Protein AF-A0AAV0BBY3-F1 (afdb_monomer_lite)

Secondary structure (DSSP, 8-state):
--GGGTHHHHHHHHHHHHHHHHHHHTSTTHHHHHHHHHHHTT---SSS-------HHHHHHHHHT--PPPSS------STTTTS--EE-SS--SS-EEE-SHHHHHHHH-TTS-----GGGEEE-S-SSS-SS----

Sequence (137 aa):
MSGSELDPYLDYLSLTIRTFNQLISRIPGSEIIYRYIKQSRTRGDFGPYQSYLKLTKKVDKLIADLEPEPLVEKIPVTTQSLLCPPIIIGIPDIRPKILYGEPALRFTESMEGEAMIYPKYIRTVTNLASINFGGLI

Organism: Phakopsora pachyrhizi (NCBI:txid170000)

Structure (mmCIF, N/CA/C/O backbone):
data_AF-A0AAV0BBY3-F1
#
_entry.id   AF-A0AAV0BBY3-F1
#
loop_
_atom_site.group_PDB
_atom_site.id
_atom_site.type_symbol
_atom_site.label_atom_id
_atom_site.label_alt_id
_atom_site.label_comp_id
_atom_site.label_asym_id
_atom_site.label_entity_id
_atom_site.label_seq_id
_atom_site.pdbx_PDB_ins_code
_atom_site.Cartn_x
_atom_site.Cartn_y
_atom_site.Cartn_z
_atom_site.occupancy
_atom_site.B_iso_or_equiv
_atom_site.auth_seq_id
_atom_site.auth_comp_id
_atom_site.auth_asym_id
_atom_site.auth_atom_id
_atom_site.pdbx_PDB_model_num
ATOM 1 N N . MET A 1 1 ? 28.114 5.713 -48.015 1.00 54.41 1 MET A N 1
ATOM 2 C CA . MET A 1 1 ? 26.695 5.364 -47.812 1.00 54.41 1 MET A CA 1
ATOM 3 C C . MET A 1 1 ? 26.108 6.456 -46.938 1.00 54.41 1 MET A C 1
ATOM 5 O O . MET A 1 1 ? 26.577 6.621 -45.816 1.00 54.41 1 MET A O 1
ATOM 9 N N . SER A 1 2 ? 25.259 7.318 -47.499 1.00 59.06 2 SER A N 1
ATOM 10 C CA . SER A 1 2 ? 24.675 8.456 -46.775 1.00 59.06 2 SER A CA 1
ATOM 11 C C . SER A 1 2 ? 23.524 7.979 -45.891 1.00 59.06 2 SER A C 1
ATOM 13 O O . SER A 1 2 ? 22.844 7.016 -46.236 1.00 59.06 2 SER A O 1
ATOM 15 N N . GLY A 1 3 ? 23.289 8.649 -44.758 1.00 65.62 3 GLY A N 1
ATOM 16 C CA . GLY A 1 3 ? 22.239 8.267 -43.798 1.00 65.62 3 GLY A CA 1
ATOM 17 C C . GLY A 1 3 ? 20.842 8.116 -44.417 1.00 65.62 3 GLY A C 1
ATOM 18 O O . GLY A 1 3 ? 20.083 7.259 -43.984 1.00 65.62 3 GLY A O 1
ATOM 19 N N . SER A 1 4 ? 20.568 8.839 -45.505 1.00 72.31 4 SER A N 1
ATOM 20 C CA . SER A 1 4 ? 19.299 8.825 -46.241 1.00 72.31 4 SER A CA 1
ATOM 21 C C . SER A 1 4 ? 18.915 7.485 -46.885 1.00 72.31 4 SER A C 1
ATOM 23 O O . SER A 1 4 ? 17.746 7.267 -47.184 1.00 72.31 4 SER A O 1
ATOM 25 N N . GLU A 1 5 ? 19.867 6.578 -47.125 1.00 84.62 5 GLU A N 1
ATOM 26 C CA . GLU A 1 5 ? 19.576 5.249 -47.694 1.00 84.62 5 GLU A CA 1
ATOM 27 C C . GLU A 1 5 ? 19.140 4.234 -46.623 1.00 84.62 5 GLU A C 1
ATOM 29 O O . GLU A 1 5 ? 18.514 3.222 -46.944 1.00 84.62 5 GLU A O 1
ATOM 34 N N . LEU A 1 6 ? 19.457 4.496 -45.348 1.00 81.88 6 LEU A N 1
ATOM 35 C CA . LEU A 1 6 ? 19.104 3.625 -44.222 1.00 81.88 6 LEU A CA 1
ATOM 36 C C . LEU A 1 6 ? 17.743 3.959 -43.605 1.00 81.88 6 LEU A C 1
ATOM 38 O O . LEU A 1 6 ? 17.126 3.078 -43.006 1.00 81.88 6 LEU A O 1
ATOM 42 N N . ASP A 1 7 ? 17.268 5.192 -43.773 1.00 87.25 7 ASP A N 1
ATOM 43 C CA . ASP A 1 7 ? 15.985 5.682 -43.257 1.00 87.25 7 ASP A CA 1
ATOM 44 C C . ASP A 1 7 ? 14.800 4.723 -43.492 1.00 87.25 7 ASP A C 1
ATOM 46 O O . ASP A 1 7 ? 14.133 4.373 -42.516 1.00 87.25 7 ASP A O 1
ATOM 50 N N . PRO A 1 8 ? 14.559 4.178 -44.705 1.00 89.62 8 PRO A N 1
ATOM 51 C CA . PRO A 1 8 ? 13.425 3.273 -44.919 1.00 89.62 8 PRO A CA 1
ATOM 52 C C . PRO A 1 8 ? 13.536 1.960 -44.129 1.00 89.62 8 PRO A C 1
ATOM 54 O O . PRO A 1 8 ? 12.523 1.383 -43.727 1.00 89.62 8 PRO A O 1
ATOM 57 N N . TYR A 1 9 ? 14.755 1.480 -43.869 1.00 89.25 9 TYR A N 1
ATOM 58 C CA . TYR A 1 9 ? 14.978 0.278 -43.064 1.00 89.25 9 TYR A CA 1
ATOM 59 C C . TYR A 1 9 ? 14.771 0.550 -41.575 1.00 89.25 9 TYR A C 1
ATOM 61 O O . TYR A 1 9 ? 14.207 -0.290 -40.870 1.00 89.25 9 TYR A O 1
ATOM 69 N N . LEU A 1 10 ? 15.193 1.723 -41.098 1.00 90.56 10 LEU A N 1
ATOM 70 C CA . LEU A 1 10 ? 14.957 2.157 -39.723 1.00 90.56 10 LEU A CA 1
ATOM 71 C C . LEU A 1 10 ? 13.464 2.372 -39.463 1.00 90.56 10 LEU A C 1
ATOM 73 O O . LEU A 1 10 ? 12.953 1.929 -38.431 1.00 90.56 10 LEU A O 1
ATOM 77 N N . ASP A 1 11 ? 12.746 2.946 -40.426 1.00 91.50 11 ASP A N 1
ATOM 78 C CA . ASP A 1 11 ? 11.298 3.112 -40.359 1.00 91.50 11 ASP A CA 1
ATOM 79 C C . ASP A 1 11 ? 10.575 1.767 -40.341 1.00 91.50 11 ASP A C 1
ATOM 81 O O . ASP A 1 11 ? 9.729 1.538 -39.471 1.00 91.50 11 ASP A O 1
ATOM 85 N N . TYR A 1 12 ? 10.952 0.835 -41.221 1.00 92.69 12 TYR A N 1
ATOM 86 C CA . TYR A 1 12 ? 10.383 -0.513 -41.237 1.00 92.69 12 TYR A CA 1
ATOM 87 C C . TYR A 1 12 ? 10.628 -1.261 -39.921 1.00 92.69 12 TYR A C 1
ATOM 89 O O . TYR A 1 12 ? 9.727 -1.905 -39.374 1.00 92.69 12 TYR A O 1
ATOM 97 N N . LEU A 1 13 ? 11.833 -1.141 -39.366 1.00 91.00 13 LEU A N 1
ATOM 98 C CA . LEU A 1 13 ? 12.184 -1.733 -38.081 1.00 91.00 13 LEU A CA 1
ATOM 99 C C . LEU A 1 13 ? 11.364 -1.108 -36.945 1.00 91.00 13 LEU A C 1
ATOM 101 O O . LEU A 1 13 ? 10.834 -1.826 -36.096 1.00 91.00 13 LEU A O 1
ATOM 105 N N . SER A 1 14 ? 11.180 0.214 -36.963 1.00 90.56 14 SER A N 1
ATOM 106 C CA . SER A 1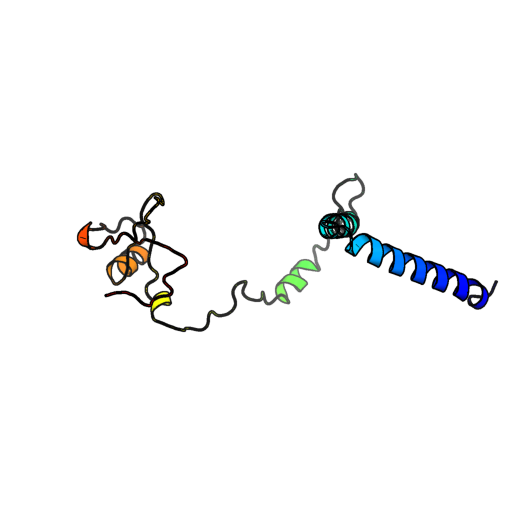 14 ? 10.344 0.918 -35.988 1.00 90.56 14 SER A CA 1
ATOM 107 C C . SER A 1 14 ? 8.879 0.468 -36.057 1.00 90.56 14 SER A C 1
ATOM 109 O O . SER A 1 14 ? 8.255 0.229 -35.018 1.00 90.56 14 SER A O 1
ATOM 111 N N . LEU A 1 15 ? 8.347 0.282 -37.269 1.00 92.69 15 LEU A N 1
ATOM 112 C CA . LEU A 1 15 ? 6.988 -0.188 -37.503 1.00 92.69 15 LEU A CA 1
ATOM 113 C C . LEU A 1 15 ? 6.826 -1.615 -36.982 1.00 92.69 15 LEU A C 1
ATOM 115 O O . LEU A 1 15 ? 5.913 -1.886 -36.207 1.00 92.69 15 LEU A O 1
ATOM 119 N N . THR A 1 16 ? 7.768 -2.492 -37.320 1.00 92.44 16 THR A N 1
ATOM 120 C CA . THR A 1 16 ? 7.773 -3.893 -36.886 1.00 92.44 16 THR A CA 1
ATOM 121 C C . THR A 1 16 ? 7.792 -4.001 -35.360 1.00 92.44 16 THR A C 1
ATOM 123 O O . THR A 1 16 ? 6.999 -4.743 -34.780 1.00 92.44 16 THR A O 1
ATOM 126 N N . ILE A 1 17 ? 8.627 -3.203 -34.686 1.00 88.81 17 ILE A N 1
ATOM 127 C CA . ILE A 1 17 ? 8.687 -3.149 -33.218 1.00 88.81 17 ILE A CA 1
ATOM 128 C C . ILE A 1 17 ? 7.355 -2.673 -32.626 1.00 88.81 17 ILE A C 1
ATOM 130 O O . ILE A 1 17 ? 6.887 -3.230 -31.632 1.00 88.81 17 ILE A O 1
ATOM 134 N N . ARG A 1 18 ? 6.715 -1.659 -33.220 1.00 88.81 18 ARG A N 1
ATOM 135 C CA . ARG A 1 18 ? 5.410 -1.159 -32.756 1.00 88.81 18 ARG A CA 1
ATOM 136 C C . ARG A 1 18 ? 4.319 -2.216 -32.898 1.00 88.81 18 ARG A C 1
ATOM 138 O O . ARG A 1 18 ? 3.598 -2.458 -31.933 1.00 88.81 18 ARG A O 1
ATOM 145 N N . THR A 1 19 ? 4.226 -2.870 -34.052 1.00 90.31 19 THR A N 1
ATOM 146 C CA . THR A 1 19 ? 3.237 -3.927 -34.299 1.00 90.31 19 THR A CA 1
ATOM 147 C C . THR A 1 19 ? 3.452 -5.116 -33.366 1.00 90.31 19 THR A C 1
ATOM 149 O O . THR A 1 19 ? 2.499 -5.643 -32.796 1.00 90.31 19 THR A O 1
ATOM 152 N N . PHE A 1 20 ? 4.708 -5.494 -33.131 1.00 88.56 20 PHE A N 1
ATOM 153 C CA . PHE A 1 20 ? 5.059 -6.552 -32.191 1.00 88.56 20 PHE A CA 1
ATOM 154 C C . PHE A 1 20 ? 4.650 -6.209 -30.751 1.00 88.56 20 PHE A C 1
ATOM 156 O O . PHE A 1 20 ? 4.025 -7.026 -30.075 1.00 88.56 20 PHE A O 1
ATOM 163 N N . ASN A 1 21 ? 4.905 -4.977 -30.300 1.00 83.88 21 ASN A N 1
ATOM 164 C CA . ASN A 1 21 ? 4.477 -4.515 -28.977 1.00 83.88 21 ASN A CA 1
ATOM 165 C C . ASN A 1 21 ? 2.946 -4.530 -28.821 1.00 83.88 21 ASN A C 1
ATOM 167 O O . ASN A 1 21 ? 2.444 -4.912 -27.767 1.00 83.88 21 ASN A O 1
ATOM 171 N N . GLN A 1 22 ? 2.204 -4.160 -29.869 1.00 85.94 22 GLN A N 1
ATOM 172 C CA . GLN A 1 22 ? 0.736 -4.203 -29.874 1.00 85.94 22 GLN A CA 1
ATOM 173 C C . GLN A 1 22 ? 0.174 -5.631 -29.854 1.00 85.94 22 GLN A C 1
ATOM 175 O O . GLN A 1 22 ? -0.898 -5.864 -29.302 1.00 85.94 22 GLN A O 1
ATOM 180 N N . LEU A 1 23 ? 0.869 -6.591 -30.465 1.00 86.19 23 LEU A N 1
ATOM 181 C CA . LEU A 1 23 ? 0.484 -8.002 -30.411 1.00 86.19 23 LEU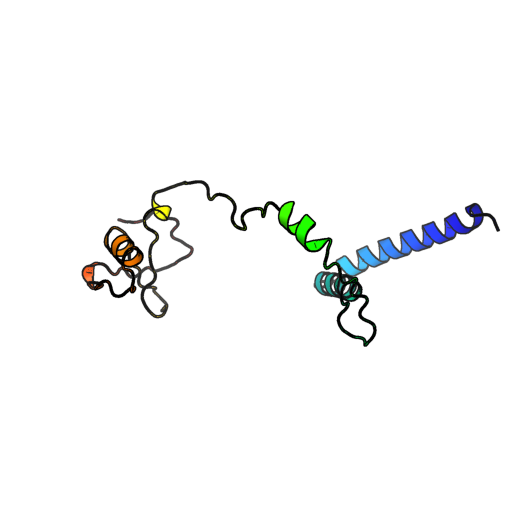 A CA 1
ATOM 182 C C . LEU A 1 23 ? 0.733 -8.589 -29.022 1.00 86.19 23 LEU A C 1
ATOM 184 O O . LEU A 1 23 ? -0.132 -9.274 -28.480 1.00 86.19 23 LEU A O 1
ATOM 188 N N . ILE A 1 24 ? 1.879 -8.273 -28.421 1.00 82.56 24 ILE A N 1
ATOM 189 C CA . ILE A 1 24 ? 2.222 -8.724 -27.071 1.00 82.56 24 ILE A CA 1
ATOM 190 C C . ILE A 1 24 ? 1.234 -8.175 -26.042 1.00 82.56 24 ILE A C 1
ATOM 192 O O . ILE A 1 24 ? 0.779 -8.934 -25.189 1.00 82.56 24 ILE A O 1
ATOM 196 N N . SER A 1 25 ? 0.841 -6.901 -26.138 1.00 81.50 25 SER A N 1
ATOM 197 C CA . SER A 1 25 ? -0.093 -6.294 -25.179 1.00 81.50 25 SER A CA 1
ATOM 198 C C . SER A 1 25 ? -1.497 -6.911 -25.209 1.00 81.50 25 SER A C 1
ATOM 200 O O . SER A 1 25 ? -2.245 -6.778 -24.245 1.00 81.50 25 SER A O 1
ATOM 202 N N . ARG A 1 26 ? -1.856 -7.639 -26.276 1.00 87.12 26 ARG A N 1
ATOM 203 C CA . ARG A 1 26 ? -3.116 -8.397 -26.354 1.00 87.12 26 ARG A CA 1
ATOM 204 C C . ARG A 1 26 ? -3.069 -9.746 -25.641 1.00 87.12 26 ARG A C 1
ATOM 206 O O . ARG A 1 26 ? -4.123 -10.326 -25.396 1.00 87.12 26 ARG A O 1
ATOM 213 N N . ILE A 1 27 ? -1.883 -10.255 -25.314 1.00 88.44 27 ILE A N 1
ATOM 214 C CA . ILE A 1 27 ? -1.736 -11.496 -24.554 1.00 88.44 27 ILE A CA 1
ATOM 215 C C . ILE A 1 27 ? -1.969 -11.174 -23.069 1.00 88.44 27 ILE A C 1
ATOM 217 O O . ILE A 1 27 ? -1.223 -10.367 -22.504 1.00 88.44 27 ILE A O 1
ATOM 221 N N . PRO A 1 28 ? -2.966 -11.785 -22.404 1.00 82.19 28 PRO A N 1
ATOM 222 C CA . PRO A 1 28 ? -3.210 -11.549 -20.985 1.00 82.19 28 PRO A CA 1
ATOM 223 C C . PRO A 1 28 ? -1.978 -11.943 -20.156 1.00 82.19 28 PRO A C 1
ATOM 225 O O . PRO A 1 28 ? -1.440 -13.038 -20.302 1.00 82.19 28 PRO A O 1
ATOM 228 N N . GLY A 1 29 ? -1.513 -11.032 -19.295 1.00 79.12 29 GLY A N 1
ATOM 229 C CA . GLY A 1 29 ? -0.319 -11.227 -18.459 1.00 79.12 29 GLY A CA 1
ATOM 230 C C . GLY A 1 29 ? 1.012 -10.778 -19.080 1.00 79.12 29 GLY A C 1
ATOM 231 O O . GLY A 1 29 ? 2.039 -10.814 -18.400 1.00 79.12 29 GLY A O 1
ATOM 232 N N . SER A 1 30 ? 1.023 -10.285 -20.322 1.00 85.19 30 SER A N 1
ATOM 233 C CA . SER A 1 30 ? 2.235 -9.773 -20.987 1.00 85.19 30 SER A CA 1
ATOM 234 C C . SER A 1 30 ? 2.909 -8.596 -20.268 1.00 85.19 30 SER A C 1
ATOM 236 O O . SER A 1 30 ? 4.128 -8.438 -20.349 1.00 85.19 30 SER A O 1
ATOM 238 N N . GLU A 1 31 ? 2.158 -7.832 -19.473 1.00 80.69 31 GLU A N 1
ATOM 239 C CA . GLU A 1 31 ? 2.665 -6.761 -18.601 1.00 80.69 31 GLU A CA 1
ATOM 240 C C . GLU A 1 31 ? 3.741 -7.234 -17.607 1.00 80.69 31 GLU A C 1
ATOM 242 O O . GLU A 1 31 ? 4.595 -6.459 -17.169 1.00 80.69 31 GLU A O 1
ATOM 247 N N . ILE A 1 32 ? 3.722 -8.513 -17.222 1.00 81.81 32 ILE A N 1
ATOM 248 C CA . ILE A 1 32 ? 4.749 -9.109 -16.355 1.00 81.81 32 ILE A CA 1
ATOM 249 C C . ILE A 1 32 ? 6.045 -9.306 -17.148 1.00 81.81 32 ILE A C 1
ATOM 251 O O . ILE A 1 32 ? 7.122 -8.940 -16.682 1.00 81.81 32 ILE A O 1
ATOM 255 N N . ILE A 1 33 ? 5.935 -9.818 -18.375 1.00 77.19 33 ILE A N 1
ATOM 256 C CA . ILE A 1 33 ? 7.066 -10.043 -19.283 1.00 77.19 33 ILE A CA 1
ATOM 257 C C . ILE A 1 33 ? 7.712 -8.705 -19.661 1.00 77.19 33 ILE A C 1
ATOM 259 O O . ILE A 1 33 ? 8.934 -8.575 -19.621 1.00 77.19 33 ILE A O 1
ATOM 263 N N . TYR A 1 34 ? 6.909 -7.679 -19.951 1.00 77.38 34 TYR A N 1
ATOM 264 C CA . TYR A 1 34 ? 7.410 -6.343 -20.271 1.00 77.38 34 TYR A CA 1
ATOM 265 C C . TYR A 1 34 ? 8.180 -5.716 -19.103 1.00 77.38 34 TYR A C 1
ATOM 267 O O . TYR A 1 34 ? 9.273 -5.172 -19.288 1.00 77.38 34 TYR A O 1
ATOM 275 N N . ARG A 1 35 ? 7.657 -5.852 -17.877 1.00 75.31 35 ARG A N 1
ATOM 276 C CA . ARG A 1 35 ? 8.364 -5.439 -16.659 1.00 75.31 35 ARG A CA 1
ATOM 277 C C . ARG A 1 35 ? 9.656 -6.219 -16.458 1.00 75.31 35 ARG A C 1
ATOM 279 O O . ARG A 1 35 ? 10.676 -5.598 -16.183 1.00 75.31 35 ARG A O 1
ATOM 286 N N . TYR A 1 36 ? 9.646 -7.531 -16.673 1.00 78.81 36 TYR A N 1
ATOM 287 C CA . TYR A 1 36 ? 10.833 -8.377 -16.550 1.00 78.81 36 TYR A CA 1
ATOM 288 C C . TYR A 1 36 ? 11.938 -7.986 -17.546 1.00 78.81 36 TYR A C 1
ATOM 290 O O . TYR A 1 36 ? 13.098 -7.835 -17.166 1.00 78.81 36 TYR A O 1
ATOM 298 N N . ILE A 1 37 ? 11.580 -7.743 -18.812 1.00 73.44 37 ILE A N 1
ATOM 299 C CA . ILE A 1 37 ? 12.520 -7.314 -19.860 1.00 73.44 37 ILE A CA 1
ATOM 300 C C . ILE A 1 37 ? 13.066 -5.907 -19.582 1.00 73.44 37 ILE A C 1
ATOM 302 O O . ILE A 1 37 ? 14.238 -5.636 -19.831 1.00 73.44 37 ILE A O 1
ATOM 306 N N . LYS A 1 38 ? 12.251 -4.990 -19.049 1.00 73.12 38 LYS A N 1
ATOM 307 C CA . LYS A 1 38 ? 12.742 -3.670 -18.624 1.00 73.12 38 LYS A CA 1
ATOM 308 C C . LYS A 1 38 ? 13.665 -3.768 -17.413 1.00 73.12 38 LYS A C 1
ATOM 310 O O . LYS A 1 38 ? 14.710 -3.126 -17.398 1.00 73.12 38 LYS A O 1
ATOM 315 N N . GLN A 1 39 ? 13.306 -4.597 -16.435 1.00 66.88 39 GLN A N 1
ATOM 316 C CA . GLN A 1 39 ? 14.086 -4.802 -15.218 1.00 66.88 39 GLN A CA 1
ATOM 317 C C . GLN A 1 39 ? 15.423 -5.504 -15.475 1.00 66.88 39 GLN A C 1
ATOM 319 O O . GLN A 1 39 ? 16.387 -5.248 -14.754 1.00 66.88 39 GLN A O 1
ATOM 324 N N . SER A 1 40 ? 15.524 -6.355 -16.502 1.00 60.53 40 SER A N 1
ATOM 325 C CA . SER A 1 40 ? 16.788 -7.012 -16.854 1.00 60.53 40 SER A CA 1
ATOM 326 C C . SER A 1 40 ? 17.865 -6.012 -17.283 1.00 60.53 40 SER A C 1
ATOM 328 O O . SER A 1 40 ? 19.034 -6.219 -16.977 1.00 60.53 40 SER A O 1
ATOM 330 N N . ARG A 1 41 ? 17.478 -4.878 -17.886 1.00 59.28 41 ARG A N 1
ATOM 331 C CA . ARG A 1 41 ? 18.400 -3.776 -18.219 1.00 59.28 41 ARG A CA 1
ATOM 332 C C . ARG A 1 41 ? 18.881 -2.992 -16.997 1.00 59.28 41 ARG A C 1
ATOM 334 O O . ARG A 1 41 ? 19.881 -2.292 -17.087 1.00 59.28 41 ARG A O 1
ATOM 341 N N . THR A 1 42 ? 18.188 -3.117 -15.868 1.00 55.75 42 THR A N 1
ATOM 342 C CA . THR A 1 42 ? 18.547 -2.493 -14.584 1.00 55.75 42 THR A CA 1
ATOM 343 C C . THR A 1 42 ? 19.168 -3.470 -13.582 1.00 55.75 42 THR A C 1
ATOM 345 O O . THR A 1 42 ? 19.560 -3.049 -12.499 1.00 55.75 42 THR A O 1
ATOM 348 N N . ARG A 1 43 ? 19.295 -4.765 -13.909 1.00 51.06 43 ARG A N 1
ATOM 349 C CA . ARG A 1 43 ? 19.989 -5.738 -13.052 1.00 51.06 43 ARG A CA 1
ATOM 350 C C . ARG A 1 43 ? 21.503 -5.602 -13.226 1.00 51.06 43 ARG A C 1
ATOM 352 O O . ARG A 1 43 ? 22.118 -6.343 -13.982 1.00 51.06 43 ARG A O 1
ATOM 359 N N . GLY A 1 44 ? 22.098 -4.676 -12.480 1.00 53.38 44 GLY A N 1
ATOM 360 C CA . GLY A 1 44 ? 23.549 -4.570 -12.286 1.00 53.38 44 GLY A CA 1
ATOM 361 C C . GLY A 1 44 ? 24.150 -5.632 -11.350 1.00 53.38 44 GLY A C 1
ATOM 362 O O . GLY A 1 44 ? 25.308 -5.503 -10.968 1.00 53.38 44 GLY A O 1
ATOM 363 N N . ASP A 1 45 ? 23.394 -6.670 -10.969 1.00 54.34 45 ASP A N 1
ATOM 364 C CA . ASP A 1 45 ? 23.727 -7.519 -9.811 1.00 54.34 45 ASP A CA 1
ATOM 365 C C . ASP A 1 45 ? 24.132 -8.968 -10.116 1.00 54.34 45 ASP A C 1
ATOM 367 O O . ASP A 1 45 ? 24.204 -9.786 -9.205 1.00 54.34 45 ASP A O 1
ATOM 371 N N . PHE A 1 46 ? 24.464 -9.315 -11.364 1.00 53.12 46 PHE A N 1
ATOM 372 C CA . PHE A 1 46 ? 24.960 -10.666 -11.674 1.00 53.12 46 PHE A CA 1
ATOM 373 C C . PHE A 1 46 ? 26.175 -10.639 -12.609 1.00 53.12 46 PHE A C 1
ATOM 375 O O . PHE A 1 46 ? 26.087 -10.992 -13.782 1.00 53.12 46 PHE A O 1
ATOM 382 N N . GLY A 1 47 ? 27.329 -10.221 -12.083 1.00 53.31 47 GLY A N 1
ATOM 383 C CA . GLY A 1 47 ? 28.625 -10.390 -12.742 1.00 53.31 47 GLY A CA 1
ATOM 384 C C . GLY A 1 47 ? 29.786 -9.755 -11.960 1.00 53.31 47 GLY A C 1
ATOM 385 O O . GLY A 1 47 ? 29.564 -8.786 -11.240 1.00 53.31 47 GLY A O 1
ATOM 386 N N . PRO A 1 48 ? 31.033 -10.247 -12.108 1.00 54.50 48 PRO A N 1
ATOM 387 C CA . PRO A 1 48 ? 32.213 -9.737 -11.388 1.00 54.50 48 PRO A CA 1
ATOM 388 C C . PRO A 1 48 ? 32.645 -8.317 -11.804 1.00 54.50 48 PRO A C 1
ATOM 390 O O . PRO A 1 48 ? 33.572 -7.756 -11.227 1.00 54.50 48 PRO A O 1
ATOM 393 N N . TYR A 1 49 ? 31.972 -7.725 -12.793 1.00 50.22 49 TYR A N 1
ATOM 394 C CA . TYR A 1 49 ? 32.208 -6.370 -13.283 1.00 50.22 49 TYR A CA 1
ATOM 395 C C . TYR A 1 49 ? 31.027 -5.471 -12.932 1.00 50.22 49 TYR A C 1
ATOM 397 O O . TYR A 1 49 ? 30.242 -5.076 -13.791 1.00 50.22 49 TYR A O 1
ATOM 405 N N . GLN A 1 50 ? 30.891 -5.149 -11.650 1.00 52.56 50 GLN A N 1
ATOM 406 C CA . GLN A 1 50 ? 29.947 -4.128 -11.225 1.00 52.56 50 GLN A CA 1
ATOM 407 C C . GLN A 1 50 ? 30.595 -2.755 -11.399 1.00 52.56 50 GLN A C 1
ATOM 409 O O . GLN A 1 50 ? 31.550 -2.395 -10.709 1.00 52.56 50 GLN A O 1
ATOM 414 N N . SER A 1 51 ? 30.088 -1.981 -12.357 1.00 51.84 51 SER A N 1
ATOM 415 C CA . SER A 1 51 ? 30.455 -0.580 -12.563 1.00 51.84 51 SER A CA 1
ATOM 416 C C . SER A 1 51 ? 29.825 0.296 -11.479 1.00 51.84 51 SER A C 1
ATOM 418 O O . SER A 1 51 ? 28.962 1.127 -11.749 1.00 51.84 51 SER A O 1
ATOM 420 N N . TYR A 1 52 ? 30.250 0.125 -10.229 1.00 55.75 52 TYR A N 1
ATOM 421 C CA . TYR A 1 52 ? 29.952 1.103 -9.194 1.00 55.75 52 TYR A CA 1
ATOM 422 C C . TYR A 1 52 ? 30.881 2.303 -9.381 1.00 55.75 52 TYR A C 1
ATOM 424 O O . TYR A 1 52 ? 32.047 2.282 -8.985 1.00 55.75 52 TYR A O 1
ATOM 432 N N . LEU A 1 53 ? 30.364 3.385 -9.966 1.00 56.47 53 LEU A N 1
ATOM 433 C CA . LEU A 1 53 ? 30.951 4.705 -9.755 1.00 56.47 53 LEU A CA 1
ATOM 434 C C . LEU A 1 53 ? 30.805 5.016 -8.263 1.00 56.47 53 LEU A C 1
ATOM 436 O O . LEU A 1 53 ? 29.728 5.364 -7.784 1.00 56.47 53 LEU A O 1
ATOM 440 N N . LYS A 1 54 ? 31.889 4.830 -7.510 1.00 59.31 54 LYS A N 1
ATOM 441 C CA . LYS A 1 54 ? 31.955 5.099 -6.073 1.00 59.31 54 LYS A CA 1
ATOM 442 C C . LYS A 1 54 ? 31.905 6.617 -5.864 1.00 59.31 54 LYS A C 1
ATOM 444 O O . LYS A 1 54 ? 32.929 7.288 -5.788 1.00 59.31 54 LYS A O 1
ATOM 449 N N . LEU A 1 55 ? 30.699 7.181 -5.849 1.00 58.22 55 LEU A N 1
ATOM 450 C CA . LEU A 1 55 ? 30.451 8.620 -5.740 1.00 58.22 55 LEU A CA 1
ATOM 451 C C . LEU A 1 55 ? 30.558 9.104 -4.285 1.00 58.22 55 LEU A C 1
ATOM 453 O O . LEU A 1 55 ? 29.637 9.713 -3.759 1.00 58.22 55 LEU A O 1
ATOM 457 N N . THR A 1 56 ? 31.692 8.875 -3.623 1.00 57.81 56 THR A N 1
ATOM 458 C CA . THR A 1 56 ? 31.868 9.240 -2.204 1.00 57.81 56 THR A CA 1
ATOM 459 C C . THR A 1 56 ? 31.692 10.731 -1.927 1.00 57.81 56 THR A C 1
ATOM 461 O O . THR A 1 56 ? 31.139 11.080 -0.902 1.00 57.81 56 THR A O 1
ATOM 464 N N . LYS A 1 57 ? 32.107 11.622 -2.837 1.00 57.91 57 LYS A N 1
ATOM 465 C CA . LYS A 1 57 ? 32.061 13.084 -2.611 1.00 57.91 57 LYS A CA 1
ATOM 466 C C . LYS A 1 57 ? 30.832 13.790 -3.197 1.00 57.91 57 LYS A C 1
ATOM 468 O O . LYS A 1 57 ? 30.661 14.990 -2.997 1.00 57.91 57 LYS A O 1
ATOM 473 N N . LYS A 1 58 ? 30.024 13.083 -3.995 1.00 59.31 58 LYS A N 1
ATOM 474 C CA . LYS A 1 58 ? 28.845 13.653 -4.674 1.00 59.31 58 LYS A CA 1
ATOM 475 C C . LYS A 1 58 ? 27.553 13.302 -3.941 1.00 59.31 58 LYS A C 1
ATOM 477 O O . LYS A 1 58 ? 26.622 14.093 -3.981 1.00 59.31 58 LYS A O 1
ATOM 482 N N . VAL A 1 59 ? 27.531 12.167 -3.241 1.00 65.56 59 VAL A N 1
ATOM 483 C CA . VAL A 1 59 ? 26.393 11.729 -2.424 1.00 65.56 59 VAL A CA 1
ATOM 484 C C . VAL A 1 59 ? 26.096 12.725 -1.301 1.00 65.56 59 VAL A C 1
ATOM 486 O O . VAL A 1 59 ? 24.946 13.111 -1.168 1.00 65.56 59 VAL A O 1
ATOM 489 N N . ASP A 1 60 ? 27.104 13.247 -0.595 1.00 70.31 60 ASP A N 1
ATOM 490 C CA . ASP A 1 60 ? 26.881 14.225 0.488 1.00 70.31 60 ASP A CA 1
ATOM 491 C C . ASP A 1 60 ? 26.204 15.514 -0.000 1.00 70.31 60 ASP A C 1
ATOM 493 O O . ASP A 1 60 ? 25.345 16.070 0.677 1.00 70.31 60 ASP A O 1
ATOM 497 N N . LYS A 1 61 ? 26.547 15.964 -1.215 1.00 69.19 61 LYS A N 1
ATOM 498 C CA . LYS A 1 61 ? 25.899 17.119 -1.855 1.00 69.19 61 LYS A CA 1
ATOM 499 C C . LYS A 1 61 ? 24.464 16.798 -2.270 1.00 69.19 61 LYS A C 1
ATOM 501 O O . LYS A 1 61 ? 23.575 17.601 -2.048 1.00 69.19 61 LYS A O 1
ATOM 506 N N . LEU A 1 62 ? 24.237 15.603 -2.816 1.00 66.31 62 LEU A N 1
ATOM 507 C CA . LEU A 1 62 ? 22.903 15.144 -3.212 1.00 66.31 62 LEU A CA 1
ATOM 508 C C . LEU A 1 62 ? 21.980 14.917 -2.010 1.00 66.31 62 LEU A C 1
ATOM 510 O O . LEU A 1 62 ? 20.783 15.102 -2.148 1.00 66.31 62 LEU A O 1
ATOM 514 N N . ILE A 1 63 ? 22.520 14.529 -0.851 1.00 71.62 63 ILE A N 1
ATOM 515 C CA . ILE A 1 63 ? 21.765 14.417 0.404 1.00 71.62 63 ILE A CA 1
ATOM 516 C C . ILE A 1 63 ? 21.423 15.807 0.947 1.00 71.62 63 ILE A C 1
ATOM 518 O O . ILE A 1 63 ? 20.317 15.997 1.437 1.00 71.62 63 ILE A O 1
ATOM 522 N N . ALA A 1 64 ? 22.343 16.772 0.848 1.00 74.00 64 ALA A N 1
ATOM 523 C CA . ALA A 1 64 ? 22.092 18.148 1.279 1.00 74.00 64 ALA A CA 1
ATOM 524 C C . ALA A 1 64 ? 21.005 18.843 0.440 1.00 74.00 64 ALA A C 1
ATOM 526 O O . ALA A 1 64 ? 20.234 19.627 0.983 1.00 74.00 64 ALA A O 1
ATOM 527 N N . ASP A 1 65 ? 20.933 18.520 -0.853 1.00 73.25 65 ASP A N 1
ATOM 528 C CA . ASP A 1 65 ? 19.940 19.064 -1.787 1.00 73.25 65 ASP A CA 1
ATOM 529 C C . ASP A 1 65 ? 18.626 18.249 -1.815 1.00 73.25 65 ASP A C 1
ATOM 531 O O . ASP A 1 65 ? 17.665 18.642 -2.478 1.00 73.25 65 ASP A O 1
ATOM 535 N N . LEU A 1 66 ? 18.571 17.095 -1.136 1.00 77.75 66 LEU A N 1
ATOM 536 C CA . LEU A 1 66 ? 17.382 16.249 -1.084 1.00 77.75 66 LEU A CA 1
ATOM 537 C C . LEU A 1 66 ? 16.449 16.744 0.022 1.00 77.75 66 LEU A C 1
ATOM 539 O O . LEU A 1 66 ? 16.631 16.421 1.193 1.00 77.75 66 LEU A O 1
ATOM 543 N N . GLU A 1 67 ? 15.401 17.463 -0.361 1.00 79.25 67 GLU A N 1
ATOM 544 C CA . GLU A 1 67 ? 14.217 17.632 0.479 1.00 79.25 67 GLU A CA 1
ATOM 545 C C . GLU A 1 67 ? 13.336 16.383 0.303 1.00 79.25 67 GLU A C 1
ATOM 547 O O . GLU A 1 67 ? 12.714 16.229 -0.752 1.00 79.25 67 GLU A O 1
ATOM 552 N N . PRO A 1 68 ? 13.305 15.432 1.260 1.00 74.12 68 PRO A N 1
ATOM 553 C CA . PRO A 1 68 ? 12.491 14.241 1.094 1.00 74.12 68 PRO A CA 1
ATOM 554 C C . PRO A 1 68 ? 11.020 14.647 1.100 1.00 74.12 68 PRO A C 1
ATOM 556 O O . PRO A 1 68 ? 10.501 15.141 2.105 1.00 74.12 68 PRO A O 1
ATOM 559 N N . GLU A 1 69 ? 10.336 14.409 -0.016 1.00 73.88 69 GLU A N 1
ATOM 560 C CA . GLU A 1 69 ? 8.883 14.489 -0.033 1.00 73.88 69 GLU A CA 1
ATOM 561 C C . GLU A 1 69 ? 8.337 13.512 1.020 1.00 73.88 69 GLU A C 1
ATOM 563 O O . GLU A 1 69 ? 8.785 12.359 1.095 1.00 73.88 69 GLU A O 1
ATOM 568 N N . PRO A 1 70 ? 7.410 13.953 1.886 1.00 71.12 70 PRO A N 1
ATOM 569 C CA . PRO A 1 70 ? 6.870 13.087 2.916 1.00 71.12 70 PRO A CA 1
ATOM 570 C C . PRO A 1 70 ? 6.212 11.875 2.251 1.00 71.12 70 PRO A C 1
ATOM 572 O O . PRO A 1 70 ? 5.374 12.020 1.367 1.00 71.12 70 PRO A O 1
ATOM 575 N N . LEU A 1 71 ? 6.557 10.670 2.719 1.00 65.81 71 LEU A N 1
ATOM 576 C CA . LEU A 1 71 ? 6.042 9.387 2.205 1.00 65.81 71 LEU A CA 1
ATOM 577 C C . LEU A 1 71 ? 4.516 9.225 2.339 1.00 65.81 71 LEU A C 1
ATOM 579 O O . LEU A 1 71 ? 3.954 8.213 1.926 1.00 65.81 71 LEU A O 1
ATOM 583 N N . VAL A 1 72 ? 3.856 10.199 2.957 1.00 68.31 72 VAL A N 1
ATOM 584 C CA . VAL A 1 72 ? 2.422 10.253 3.177 1.00 68.31 72 VAL A CA 1
ATOM 585 C C . VAL A 1 72 ? 1.987 11.670 2.817 1.00 68.31 72 VAL A C 1
ATOM 587 O O . VAL A 1 72 ? 2.489 12.641 3.389 1.00 68.31 72 VAL A O 1
ATOM 590 N N . GLU A 1 73 ? 1.061 11.796 1.865 1.00 63.53 73 GLU A N 1
ATOM 591 C CA . GLU A 1 73 ? 0.368 13.059 1.610 1.00 63.53 73 GLU A CA 1
ATOM 592 C C . GLU A 1 73 ? -0.196 13.579 2.937 1.00 63.53 73 GLU A C 1
ATOM 594 O O . GLU A 1 73 ? -0.679 12.790 3.750 1.00 63.53 73 GLU A O 1
ATOM 599 N N . LYS A 1 74 ? -0.132 14.894 3.194 1.00 60.66 74 LYS A N 1
ATOM 600 C CA . LYS A 1 74 ? -0.767 15.479 4.385 1.00 60.66 74 LYS A CA 1
ATOM 601 C C . LYS A 1 74 ? -2.246 15.108 4.351 1.00 60.66 74 LYS A C 1
ATOM 603 O O . LYS A 1 74 ? -3.011 15.706 3.599 1.00 60.66 74 LYS A O 1
ATOM 608 N N . ILE A 1 75 ? -2.608 14.096 5.138 1.00 57.69 75 ILE A N 1
ATOM 609 C CA . ILE A 1 75 ? -3.953 13.535 5.186 1.00 57.69 75 ILE A CA 1
ATOM 610 C C . ILE A 1 75 ? -4.889 14.719 5.432 1.00 57.69 75 ILE A C 1
ATOM 612 O O . ILE A 1 75 ? -4.672 15.447 6.409 1.00 57.69 75 ILE A O 1
ATOM 616 N N . PRO A 1 76 ? -5.879 14.979 4.556 1.00 52.50 76 PRO A N 1
ATOM 617 C CA . PRO A 1 76 ? -6.838 16.036 4.813 1.00 52.50 76 PRO A CA 1
ATOM 618 C C . PRO A 1 76 ? -7.447 15.751 6.181 1.00 52.50 76 PRO A C 1
ATOM 620 O O . PRO A 1 76 ? -7.977 14.663 6.408 1.00 52.50 76 PRO A O 1
ATOM 623 N N . VAL A 1 77 ? -7.315 16.705 7.107 1.00 54.41 77 VAL A N 1
ATOM 624 C CA . VAL A 1 77 ? -7.831 16.606 8.478 1.00 54.41 77 VAL A CA 1
ATOM 625 C C . VAL A 1 77 ? -9.349 16.658 8.397 1.00 54.41 77 VAL A C 1
ATOM 627 O O . VAL A 1 77 ? -9.987 17.681 8.615 1.00 54.41 77 VAL A O 1
ATOM 630 N N . THR A 1 78 ? -9.941 15.555 7.971 1.00 51.88 78 THR A N 1
ATOM 631 C CA . THR A 1 78 ? -11.373 15.389 7.854 1.00 51.88 78 THR A CA 1
ATOM 632 C C . THR A 1 78 ? -11.757 14.345 8.878 1.00 51.88 78 THR A C 1
ATOM 634 O O . THR A 1 78 ? -11.493 13.157 8.729 1.00 51.88 78 THR A O 1
ATOM 637 N N . THR A 1 79 ? -12.406 14.856 9.922 1.00 53.78 79 THR A N 1
ATOM 638 C CA . THR A 1 79 ? -13.092 14.160 11.014 1.00 53.78 79 THR A CA 1
ATOM 639 C C . THR A 1 79 ? -12.226 13.570 12.129 1.00 53.78 79 THR A C 1
ATOM 641 O O . THR A 1 79 ? -11.064 13.213 11.975 1.00 53.78 79 THR A O 1
ATOM 644 N N . GLN A 1 80 ? -12.850 13.518 13.304 1.00 51.50 80 GLN A N 1
ATOM 645 C CA . GLN A 1 80 ? -12.343 13.246 14.654 1.00 51.50 80 GLN A CA 1
ATOM 646 C C . GLN A 1 80 ? -11.532 11.941 14.825 1.00 51.50 80 GLN A C 1
ATOM 648 O O . GLN A 1 80 ? -10.991 11.697 15.901 1.00 51.50 80 GLN A O 1
ATOM 653 N N . SER A 1 81 ? -11.409 11.124 13.776 1.00 50.47 81 SER A N 1
ATOM 654 C CA . SER A 1 81 ? -10.701 9.842 13.776 1.00 50.47 81 SER A CA 1
ATOM 655 C C . SER A 1 81 ? -9.182 9.949 13.934 1.00 50.47 81 SER A C 1
ATOM 657 O O . SER A 1 81 ? -8.565 8.967 14.335 1.00 50.47 81 SER A O 1
ATOM 659 N N . LEU A 1 82 ? -8.564 11.086 13.593 1.00 55.06 82 LEU A N 1
ATOM 660 C CA . LEU A 1 82 ? -7.105 11.245 13.696 1.00 55.06 82 LEU A CA 1
ATOM 661 C C . LEU A 1 82 ? -6.640 11.585 15.114 1.00 55.06 82 LEU A C 1
ATOM 663 O O . LEU A 1 82 ? -5.524 11.242 15.484 1.00 55.06 82 LEU A O 1
ATOM 667 N N . LEU A 1 83 ? -7.487 12.250 15.906 1.00 61.22 83 LEU A N 1
ATOM 668 C CA . LEU A 1 83 ? -7.148 12.599 17.287 1.00 61.22 83 LEU A CA 1
ATOM 669 C C . LEU A 1 83 ? -7.192 11.370 18.191 1.00 61.22 83 LEU A C 1
ATOM 671 O O . LEU A 1 83 ? -6.393 11.262 19.106 1.00 61.22 83 LEU A O 1
ATOM 675 N N . CYS A 1 84 ? -8.109 10.441 17.927 1.00 67.06 84 CYS A N 1
ATOM 676 C CA . CYS A 1 84 ? -8.276 9.225 18.705 1.00 67.06 84 CYS A CA 1
ATOM 677 C C . CYS A 1 84 ? -8.568 8.046 17.764 1.00 67.06 84 CYS A C 1
ATOM 679 O O . CYS A 1 84 ? -9.738 7.704 17.545 1.00 67.06 84 CYS A O 1
ATOM 681 N N . PRO A 1 85 ? -7.529 7.450 17.153 1.00 71.44 85 PRO A N 1
ATOM 682 C CA . PRO A 1 85 ? -7.722 6.319 16.263 1.00 71.44 85 PRO A CA 1
ATOM 683 C C . PRO A 1 85 ? -8.214 5.099 17.057 1.00 71.44 85 PRO A C 1
ATOM 685 O O . PRO A 1 85 ? -7.741 4.853 18.171 1.00 71.44 85 PRO A O 1
ATOM 688 N N . PRO A 1 86 ? -9.156 4.311 16.512 1.00 78.75 86 PRO A N 1
ATOM 689 C CA . PRO A 1 86 ? -9.547 3.058 17.135 1.00 78.75 86 PRO A CA 1
ATOM 690 C C . PRO A 1 86 ? -8.381 2.059 17.104 1.00 78.75 86 PRO A C 1
ATOM 692 O O . PRO A 1 86 ? -7.702 1.914 16.088 1.00 78.75 86 PRO A O 1
ATOM 695 N N . ILE A 1 87 ? -8.163 1.346 18.209 1.00 83.44 87 ILE A N 1
ATOM 696 C CA . ILE A 1 87 ? -7.035 0.418 18.388 1.00 83.44 87 ILE A CA 1
ATOM 697 C C . ILE A 1 87 ? -7.559 -1.010 18.398 1.00 83.44 87 ILE A C 1
ATOM 699 O O . ILE A 1 87 ? -8.454 -1.330 19.178 1.00 83.44 87 ILE A O 1
ATOM 703 N N . ILE A 1 88 ? -6.998 -1.880 17.560 1.00 86.06 88 ILE A N 1
ATOM 704 C CA . ILE A 1 88 ? -7.315 -3.313 17.573 1.00 86.06 88 ILE A CA 1
ATOM 705 C C . ILE A 1 88 ? -6.584 -3.962 18.752 1.00 86.06 88 ILE A C 1
ATOM 707 O O . ILE A 1 88 ? -5.372 -3.815 18.888 1.00 86.06 88 ILE A O 1
ATOM 711 N N . ILE A 1 89 ? -7.320 -4.685 19.596 1.00 83.81 89 ILE A N 1
ATOM 712 C CA . ILE A 1 89 ? -6.768 -5.370 20.767 1.00 83.81 89 ILE A CA 1
ATOM 713 C C . ILE A 1 89 ? -6.737 -6.878 20.518 1.00 83.81 89 ILE A C 1
ATOM 715 O O . ILE A 1 89 ? -7.771 -7.500 20.265 1.00 83.81 89 ILE A O 1
ATOM 719 N N . GLY A 1 90 ? -5.558 -7.472 20.707 1.00 79.44 90 GLY A N 1
ATOM 720 C CA . GLY A 1 90 ? -5.353 -8.916 20.629 1.00 79.44 90 GLY A CA 1
ATOM 721 C C . GLY A 1 90 ? -5.305 -9.453 19.199 1.00 79.44 90 GLY A C 1
ATOM 722 O O . GLY A 1 90 ? -5.174 -8.708 18.229 1.00 79.44 90 GLY A O 1
ATOM 723 N N . ILE A 1 91 ? -5.377 -10.778 19.078 1.00 79.50 91 ILE A N 1
ATOM 724 C CA . ILE A 1 91 ? -5.340 -11.468 17.785 1.00 79.50 91 ILE A CA 1
ATOM 725 C C . ILE A 1 91 ? -6.640 -11.153 17.026 1.00 79.50 91 ILE A C 1
ATOM 727 O O . ILE A 1 91 ? -7.721 -11.314 17.604 1.00 79.50 91 ILE A O 1
ATOM 731 N N . PRO A 1 92 ? -6.570 -10.711 15.757 1.00 70.44 92 PRO A N 1
ATOM 732 C CA . PRO A 1 92 ? -7.765 -10.455 14.968 1.00 70.44 92 PRO A CA 1
ATOM 733 C C . PRO A 1 92 ? -8.517 -11.770 14.721 1.00 70.44 92 PRO A C 1
ATOM 735 O O . PRO A 1 92 ? -8.022 -12.666 14.042 1.00 70.44 92 PRO A O 1
ATOM 738 N N . ASP A 1 93 ? -9.713 -11.874 15.293 1.00 70.38 93 ASP A N 1
ATOM 739 C CA . ASP A 1 93 ? -10.685 -12.935 15.015 1.00 70.38 93 ASP A CA 1
ATOM 740 C C . ASP A 1 93 ? -11.674 -12.466 13.924 1.00 70.38 93 ASP A C 1
ATOM 742 O O . ASP A 1 93 ? -11.626 -11.314 13.484 1.00 70.38 93 ASP A O 1
ATOM 746 N N . ILE A 1 94 ? -12.621 -13.321 13.523 1.00 76.94 94 ILE A N 1
ATOM 747 C CA . ILE A 1 94 ? -13.710 -13.027 12.567 1.00 76.94 94 ILE A CA 1
ATOM 748 C C . ILE A 1 94 ? -14.434 -11.716 12.920 1.00 76.94 94 ILE A C 1
ATOM 750 O O . ILE A 1 94 ? -14.955 -11.026 12.043 1.00 76.94 94 ILE A O 1
ATOM 754 N N . ARG A 1 95 ? -14.464 -11.360 14.210 1.00 77.19 95 ARG A N 1
ATOM 755 C CA . ARG A 1 95 ? -14.963 -10.075 14.698 1.00 77.19 95 ARG A CA 1
ATOM 756 C C . ARG A 1 95 ? -13.893 -9.381 15.543 1.00 77.19 95 ARG A C 1
ATOM 758 O O . ARG A 1 95 ? -13.715 -9.756 16.706 1.00 77.19 95 ARG A O 1
ATOM 765 N N . PRO A 1 96 ? -13.175 -8.384 14.997 1.00 80.75 96 PRO A N 1
ATOM 766 C CA . PRO A 1 96 ? -12.102 -7.745 15.735 1.00 80.75 96 PRO A CA 1
ATOM 767 C C . PRO A 1 96 ? -12.640 -6.980 16.944 1.00 80.75 96 PRO A C 1
ATOM 769 O O . PRO A 1 96 ? -13.721 -6.380 16.918 1.00 80.75 96 PRO A O 1
ATOM 772 N N . LYS A 1 97 ? -11.854 -7.014 18.017 1.00 85.44 97 LYS A N 1
ATOM 773 C CA . LYS A 1 97 ? -12.089 -6.253 19.240 1.00 85.44 97 LYS A CA 1
ATOM 774 C C . LYS A 1 97 ? -11.329 -4.940 19.149 1.00 85.44 97 LYS A C 1
ATOM 776 O O . LYS A 1 97 ? -10.126 -4.948 18.895 1.00 85.44 97 LYS A O 1
ATOM 781 N N . ILE A 1 98 ? -12.027 -3.831 19.356 1.00 86.25 98 ILE A N 1
ATOM 782 C CA . ILE A 1 98 ? -11.461 -2.490 19.264 1.00 86.25 98 ILE A CA 1
ATOM 783 C C . ILE A 1 98 ? -11.638 -1.705 20.561 1.00 86.25 98 ILE A C 1
ATOM 785 O O . ILE A 1 98 ? -12.628 -1.866 21.282 1.00 86.25 98 ILE A O 1
ATOM 789 N N . LEU A 1 99 ? -10.683 -0.818 20.805 1.00 86.88 99 LEU A N 1
ATOM 790 C CA . LEU A 1 99 ? -10.742 0.277 21.762 1.00 86.88 99 LEU A CA 1
ATOM 791 C C . LEU A 1 99 ? -11.009 1.577 21.008 1.00 86.88 99 LEU A C 1
ATOM 793 O O . LEU A 1 99 ? -10.467 1.772 19.923 1.00 86.88 99 LEU A O 1
ATOM 797 N N . TYR A 1 100 ? -11.812 2.473 21.572 1.00 81.75 100 TYR A N 1
ATOM 798 C CA . TYR A 1 100 ? -12.126 3.761 20.952 1.00 81.75 100 TYR A CA 1
ATOM 799 C C . TYR A 1 100 ? -12.364 4.835 22.024 1.00 81.75 100 TYR A C 1
ATOM 801 O O . TYR A 1 100 ? -12.720 4.510 23.159 1.00 81.75 100 TYR A O 1
ATOM 809 N N . GLY A 1 101 ? -12.194 6.110 21.664 1.00 79.62 101 GLY A N 1
ATOM 810 C CA . GLY A 1 101 ? -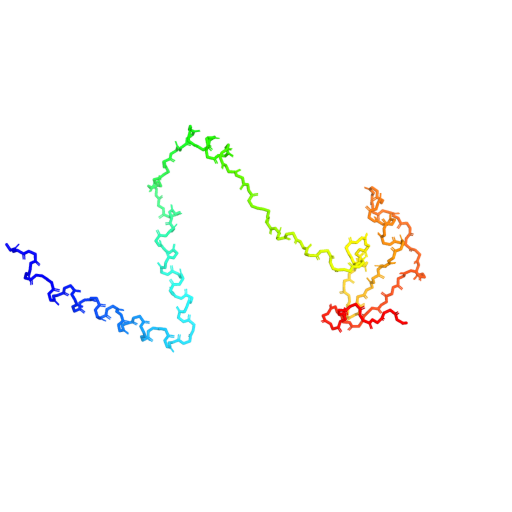12.403 7.247 22.567 1.00 79.62 101 GLY A CA 1
ATOM 811 C C . GLY A 1 101 ? -11.297 7.414 23.618 1.00 79.62 101 GLY A C 1
ATOM 812 O O . GLY A 1 101 ? -10.168 6.971 23.440 1.00 79.62 101 GLY A O 1
ATOM 813 N N . GLU A 1 102 ? -11.620 8.036 24.751 1.00 81.19 102 GLU A N 1
ATOM 814 C CA . GLU A 1 102 ? -10.658 8.331 25.828 1.00 81.19 102 GLU A CA 1
ATOM 815 C C . GLU A 1 102 ? -9.772 7.133 26.257 1.00 81.19 102 GLU A C 1
ATOM 817 O O . GLU A 1 102 ? -8.569 7.325 26.440 1.00 81.19 102 GLU A O 1
ATOM 822 N N . PRO A 1 103 ? -10.278 5.885 26.353 1.00 81.62 103 PRO A N 1
ATOM 823 C CA . PRO A 1 103 ? -9.428 4.728 26.636 1.00 81.62 103 PRO A CA 1
ATOM 824 C C . PRO A 1 103 ? -8.338 4.473 25.584 1.00 81.62 103 PRO A C 1
ATOM 826 O O . PRO A 1 103 ? -7.244 4.051 25.947 1.00 81.62 103 PRO A O 1
ATOM 829 N N . ALA A 1 104 ? -8.610 4.731 24.301 1.00 81.25 104 ALA A N 1
ATOM 830 C CA . ALA A 1 104 ? -7.628 4.567 23.230 1.00 81.25 104 ALA A CA 1
ATOM 831 C C . ALA A 1 104 ? -6.534 5.643 23.296 1.00 81.25 104 ALA A C 1
ATOM 833 O O . ALA A 1 104 ? -5.364 5.320 23.124 1.00 81.25 104 ALA A O 1
ATOM 834 N N . LEU A 1 105 ? -6.891 6.884 23.649 1.00 81.88 105 LEU A N 1
ATOM 835 C CA . LEU A 1 105 ? -5.918 7.955 23.909 1.00 81.88 105 LEU A CA 1
ATOM 836 C C . LEU A 1 105 ? -4.975 7.599 25.061 1.00 81.88 105 LEU A C 1
ATOM 838 O O . LEU A 1 105 ? -3.756 7.627 24.908 1.00 81.88 105 LEU A O 1
ATOM 842 N N . ARG A 1 106 ? -5.540 7.170 26.195 1.00 81.44 106 ARG A N 1
ATOM 843 C CA . ARG A 1 106 ? -4.755 6.738 27.362 1.00 81.44 106 ARG A CA 1
ATOM 844 C C . ARG A 1 106 ? -3.829 5.570 27.032 1.00 81.44 106 ARG A C 1
ATOM 846 O O . ARG A 1 106 ? -2.741 5.474 27.590 1.00 81.44 106 ARG A O 1
ATOM 853 N N . PHE A 1 107 ? -4.259 4.681 26.137 1.00 81.50 107 PHE A N 1
ATOM 854 C CA . PHE A 1 107 ? -3.429 3.581 25.663 1.00 81.50 107 PHE A CA 1
ATOM 855 C C . PHE A 1 107 ? -2.259 4.076 24.802 1.00 81.50 107 PHE A C 1
ATOM 857 O O . PHE A 1 107 ? -1.147 3.600 24.983 1.00 81.50 107 PHE A O 1
ATOM 864 N N . THR A 1 108 ? -2.469 5.053 23.913 1.00 78.44 108 THR A N 1
ATOM 865 C CA . THR A 1 108 ? -1.378 5.635 23.105 1.00 78.44 108 THR A CA 1
ATOM 866 C C . THR A 1 108 ? -0.404 6.492 23.912 1.00 78.44 108 THR A C 1
ATOM 868 O O . THR A 1 108 ? 0.771 6.557 23.572 1.00 78.44 108 THR A O 1
ATOM 871 N N . GLU A 1 109 ? -0.879 7.151 24.970 1.00 80.00 109 GLU A N 1
ATOM 872 C CA . GLU A 1 109 ? -0.057 7.991 25.854 1.00 80.00 109 GLU A CA 1
ATOM 873 C C . GLU A 1 109 ? 0.712 7.172 26.903 1.00 80.00 109 GLU A C 1
ATOM 875 O O . GLU A 1 109 ? 1.674 7.655 27.501 1.00 80.00 109 GLU A O 1
ATOM 880 N N . SER A 1 110 ? 0.307 5.921 27.131 1.00 79.19 110 SER A N 1
ATOM 881 C CA . SER A 1 110 ? 1.016 4.982 27.995 1.00 79.19 110 SER A CA 1
ATOM 882 C C . SER A 1 110 ? 2.364 4.620 27.370 1.00 79.19 110 SER A C 1
ATOM 884 O O . SER A 1 110 ? 2.419 3.956 26.338 1.00 79.19 110 SER A O 1
ATOM 886 N N . MET A 1 111 ? 3.462 5.021 28.020 1.00 63.12 111 MET A N 1
ATOM 887 C CA . MET A 1 111 ? 4.829 4.782 27.528 1.00 63.12 111 MET A CA 1
ATOM 888 C C . MET A 1 111 ? 5.199 3.295 27.382 1.00 63.12 111 MET A C 1
ATOM 890 O O . MET A 1 111 ? 6.177 2.985 26.709 1.00 63.12 111 MET A O 1
ATOM 894 N N . GLU A 1 112 ? 4.426 2.383 27.975 1.00 65.94 112 GLU A N 1
ATOM 895 C CA . GLU A 1 112 ? 4.705 0.939 27.976 1.00 65.94 112 GLU A CA 1
ATOM 896 C C . GLU A 1 112 ? 3.591 0.104 27.323 1.00 65.94 112 GLU A C 1
ATOM 898 O O . GLU A 1 112 ? 3.704 -1.114 27.234 1.00 65.94 112 GLU A O 1
ATOM 903 N N . GLY A 1 113 ? 2.498 0.722 26.855 1.00 59.22 113 GLY A N 1
ATOM 904 C CA . GLY A 1 113 ? 1.347 -0.018 26.320 1.00 59.22 113 GLY A CA 1
ATOM 905 C C . GLY A 1 113 ? 0.622 -0.894 27.358 1.00 59.22 113 GLY A C 1
ATOM 906 O O . GLY A 1 113 ? -0.248 -1.684 26.994 1.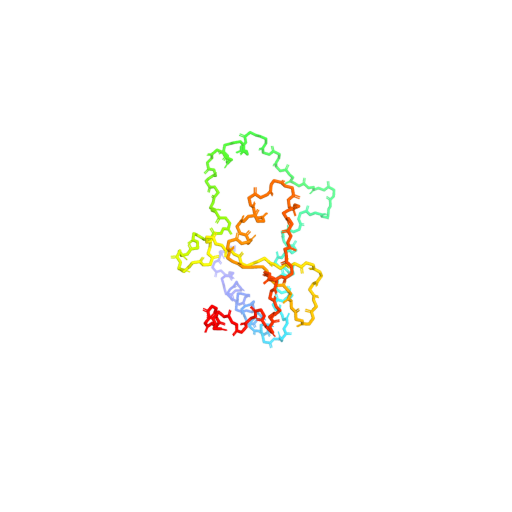00 59.22 113 GLY A O 1
ATOM 907 N N . GLU A 1 114 ? 0.938 -0.745 28.649 1.00 61.47 114 GLU A N 1
ATOM 908 C CA . GLU A 1 114 ? 0.345 -1.490 29.771 1.00 61.47 114 GLU A CA 1
ATOM 909 C C . GLU A 1 114 ? -0.826 -0.749 30.439 1.00 61.47 114 GLU A C 1
ATOM 911 O O . GLU A 1 114 ? -1.172 -0.987 31.598 1.00 61.47 114 GLU A O 1
ATOM 916 N N . ALA A 1 115 ? -1.479 0.177 29.732 1.00 66.75 115 ALA A N 1
ATOM 917 C CA . ALA A 1 115 ? -2.694 0.783 30.260 1.00 66.75 115 ALA A CA 1
ATOM 918 C C . ALA A 1 115 ? -3.743 -0.313 30.515 1.00 66.75 115 ALA A C 1
ATOM 920 O O . ALA A 1 115 ? -4.140 -1.033 29.600 1.00 66.75 115 ALA A O 1
ATOM 921 N N . MET A 1 116 ? -4.212 -0.436 31.761 1.00 70.88 116 MET A N 1
ATOM 922 C CA . MET A 1 116 ? -5.216 -1.431 32.138 1.00 70.88 116 MET A CA 1
ATOM 923 C C . MET A 1 116 ? -6.496 -1.245 31.307 1.00 70.88 116 MET A C 1
ATOM 925 O O . MET A 1 116 ? -7.257 -0.292 31.500 1.00 70.88 116 MET A O 1
ATOM 929 N N . ILE A 1 117 ? -6.746 -2.172 30.379 1.00 77.38 117 ILE A N 1
ATOM 930 C CA . ILE A 1 117 ? -7.912 -2.133 29.493 1.00 77.38 117 ILE A CA 1
ATOM 931 C C . ILE A 1 117 ? -9.086 -2.817 30.189 1.00 77.38 117 ILE A C 1
ATOM 933 O O . ILE A 1 117 ? -9.153 -4.042 30.290 1.00 77.38 117 ILE A O 1
ATOM 937 N N . TYR A 1 118 ? -10.053 -2.027 30.655 1.00 80.81 118 TYR A N 1
ATOM 938 C CA . TYR A 1 118 ? -11.267 -2.595 31.235 1.00 80.81 118 TYR A CA 1
ATOM 939 C C . TYR A 1 118 ? -12.165 -3.201 30.142 1.00 80.81 118 TYR A C 1
ATOM 941 O O . TYR A 1 118 ? -12.430 -2.529 29.140 1.00 80.81 118 TYR A O 1
ATOM 949 N N . PRO A 1 119 ? -12.745 -4.401 30.357 1.00 81.75 119 PRO A N 1
ATOM 950 C CA . PRO A 1 119 ? -13.594 -5.079 29.371 1.00 81.75 119 PRO A CA 1
ATOM 951 C C . PRO A 1 119 ? -14.770 -4.235 28.863 1.00 81.75 119 PRO A C 1
ATOM 953 O O . PRO A 1 119 ? -15.175 -4.366 27.714 1.00 81.75 119 PRO A O 1
ATOM 956 N N . LYS A 1 120 ? -15.286 -3.325 29.700 1.00 83.25 120 LYS A N 1
ATOM 957 C CA . LYS A 1 120 ? -16.383 -2.402 29.365 1.00 83.25 120 LYS A CA 1
ATOM 958 C C . LYS A 1 120 ? -16.067 -1.431 28.219 1.00 83.25 120 LYS A C 1
ATOM 960 O O . LYS A 1 120 ? -16.990 -0.874 27.636 1.00 83.25 120 LYS A O 1
ATOM 965 N N . TYR A 1 121 ? -14.788 -1.207 27.919 1.00 82.44 121 TYR A N 1
ATOM 966 C CA . TYR A 1 121 ? -14.347 -0.313 26.846 1.00 82.44 121 TYR A CA 1
ATOM 967 C C . TYR A 1 121 ? -14.051 -1.047 25.532 1.00 82.44 121 TYR A C 1
ATOM 969 O O . TYR A 1 121 ? -13.790 -0.401 24.520 1.00 82.44 121 TYR A O 1
ATOM 977 N N . ILE A 1 122 ? -14.108 -2.381 25.530 1.00 85.38 122 ILE A N 1
ATOM 978 C CA . ILE A 1 122 ? -13.831 -3.203 24.355 1.00 85.38 122 ILE A CA 1
ATOM 979 C C . ILE A 1 122 ? -15.129 -3.410 23.578 1.00 85.38 122 ILE A C 1
ATOM 981 O O . ILE A 1 122 ? -16.097 -3.961 24.102 1.00 85.38 122 ILE A O 1
ATOM 985 N N . ARG A 1 123 ? -15.142 -3.018 22.302 1.00 82.62 123 ARG A N 1
ATOM 986 C CA . ARG A 1 123 ? -16.256 -3.300 21.387 1.00 82.62 123 ARG A CA 1
ATOM 987 C C . ARG A 1 123 ? -15.851 -4.310 20.332 1.00 82.62 123 ARG A C 1
ATOM 989 O O . ARG A 1 123 ? -14.740 -4.280 19.825 1.00 82.62 123 ARG A O 1
ATOM 996 N N . THR A 1 124 ? -16.773 -5.199 19.994 1.00 84.38 124 THR A N 1
ATOM 997 C CA . THR A 1 124 ? -16.597 -6.168 18.908 1.00 84.38 124 THR A CA 1
ATOM 998 C C . THR A 1 124 ? -17.252 -5.607 17.654 1.00 84.38 124 THR A C 1
ATOM 1000 O O . THR A 1 124 ? -18.437 -5.281 17.694 1.00 84.38 124 THR A O 1
ATOM 1003 N N . VAL A 1 125 ? -16.506 -5.485 16.556 1.00 76.00 125 VAL A N 1
ATOM 1004 C CA . VAL A 1 125 ? -17.025 -4.941 15.290 1.00 76.00 125 VAL A CA 1
ATOM 1005 C C . VAL A 1 125 ? -17.153 -6.022 14.225 1.00 76.00 125 VAL A C 1
ATOM 1007 O O . VAL A 1 125 ? -16.466 -7.040 14.264 1.00 76.00 125 VAL A O 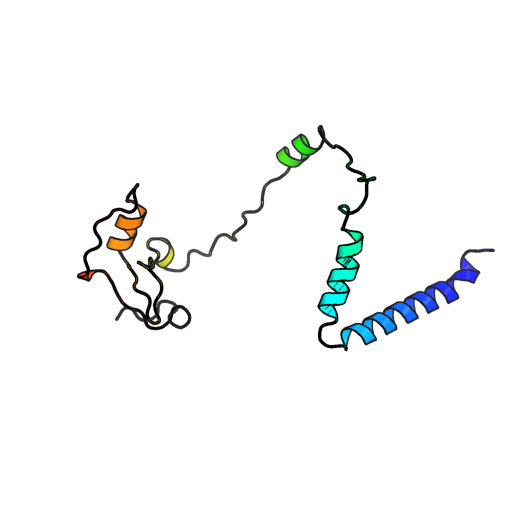1
ATOM 1010 N N . THR A 1 126 ? -18.079 -5.829 13.286 1.00 67.81 126 THR A N 1
ATOM 1011 C CA . THR A 1 126 ? -18.471 -6.857 12.310 1.00 67.81 126 THR A CA 1
ATOM 1012 C C . THR A 1 126 ? -17.840 -6.688 10.927 1.00 67.81 126 THR A C 1
ATOM 1014 O O . THR A 1 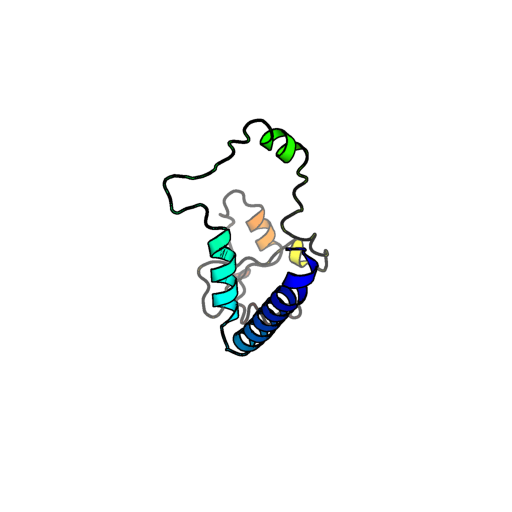126 ? -17.961 -7.603 10.120 1.00 67.81 126 THR A O 1
ATOM 1017 N N . ASN A 1 127 ? -17.151 -5.576 10.636 1.00 58.12 127 ASN A N 1
ATOM 1018 C CA . ASN A 1 127 ? -16.455 -5.363 9.362 1.00 58.12 127 ASN A CA 1
ATOM 1019 C C . ASN A 1 127 ? -15.513 -4.143 9.444 1.00 58.12 127 ASN A C 1
ATOM 1021 O O . ASN A 1 127 ? -15.960 -3.062 9.823 1.00 58.12 127 ASN A O 1
ATOM 1025 N N . LEU A 1 128 ? -14.237 -4.292 9.069 1.00 54.66 128 LEU A N 1
ATOM 1026 C CA . LEU A 1 128 ? -13.271 -3.179 9.032 1.00 54.66 128 LEU A CA 1
ATOM 1027 C C . LEU A 1 128 ? -13.416 -2.296 7.778 1.00 54.66 128 LEU A C 1
ATOM 1029 O O . LEU A 1 128 ? -12.976 -1.153 7.793 1.00 54.66 128 LEU A O 1
ATOM 1033 N N . ALA A 1 129 ? -14.041 -2.799 6.707 1.00 51.47 129 ALA A N 1
ATOM 1034 C CA . ALA A 1 129 ? -14.155 -2.113 5.417 1.00 51.47 129 ALA A CA 1
ATOM 1035 C C . ALA A 1 129 ? -15.543 -1.504 5.136 1.00 51.47 129 ALA A C 1
ATOM 1037 O O . ALA A 1 129 ? -15.669 -0.696 4.221 1.00 51.47 129 ALA A O 1
ATOM 1038 N N . SER A 1 130 ? -16.596 -1.860 5.885 1.00 43.97 130 SER A N 1
ATOM 1039 C CA . SER A 1 130 ? -17.968 -1.384 5.605 1.00 43.97 130 SER A CA 1
ATOM 1040 C C . SER A 1 130 ? -18.501 -0.327 6.572 1.00 43.97 130 SER A C 1
ATOM 1042 O O . SER A 1 130 ? -19.681 0.007 6.508 1.00 43.97 130 SER A O 1
ATOM 1044 N N . ILE A 1 131 ? -17.674 0.189 7.480 1.00 49.56 131 ILE A N 1
ATOM 1045 C CA . ILE A 1 131 ? -18.060 1.251 8.414 1.00 49.56 131 ILE A CA 1
ATOM 1046 C C . ILE A 1 131 ? -17.008 2.355 8.324 1.00 49.56 131 ILE A C 1
ATOM 1048 O O . ILE A 1 131 ? -16.186 2.540 9.214 1.00 49.56 131 ILE A O 1
ATOM 1052 N N . ASN A 1 132 ? -17.043 3.133 7.245 1.00 47.53 132 ASN A N 1
ATOM 1053 C CA . ASN A 1 132 ? -16.587 4.514 7.348 1.00 47.53 132 ASN A CA 1
ATOM 1054 C C . ASN A 1 132 ? -17.530 5.216 8.340 1.00 47.53 132 ASN A C 1
ATOM 1056 O O . ASN A 1 132 ? -18.618 5.622 7.954 1.00 47.53 132 ASN A O 1
ATOM 1060 N N . PHE A 1 133 ? -17.150 5.275 9.620 1.00 50.72 133 PHE A N 1
ATOM 1061 C CA . PHE A 1 133 ? -17.548 6.274 10.630 1.00 50.72 133 PHE A CA 1
ATOM 1062 C C . PHE A 1 133 ? -19.042 6.635 10.822 1.00 50.72 133 PHE A C 1
ATOM 1064 O O . PHE A 1 133 ? -19.344 7.616 11.492 1.00 50.72 133 PHE A O 1
ATOM 1071 N N . GLY A 1 134 ? -19.991 5.859 10.299 1.00 43.53 134 GLY A N 1
ATOM 1072 C CA . GLY A 1 134 ? -21.415 6.222 10.268 1.00 43.53 134 GLY A CA 1
ATOM 1073 C C . GLY A 1 134 ? -22.312 5.549 11.310 1.00 43.53 134 GLY A C 1
ATOM 1074 O O . GLY A 1 134 ? -23.518 5.499 11.098 1.00 43.53 134 GLY A O 1
ATOM 1075 N N . GLY A 1 135 ? -21.768 4.966 12.384 1.00 41.91 135 GLY A N 1
ATOM 1076 C CA . GLY A 1 135 ? -22.562 4.051 13.218 1.00 41.91 135 GLY A CA 1
ATOM 1077 C C . GLY A 1 135 ? -22.079 3.814 14.644 1.00 41.91 135 GLY A C 1
ATOM 1078 O O . GLY A 1 135 ? -22.205 2.700 15.140 1.00 41.91 135 GLY A O 1
ATOM 1079 N N . LEU A 1 136 ? -21.544 4.834 15.318 1.00 41.97 136 LEU A N 1
ATOM 1080 C CA . LEU A 1 136 ? -21.599 4.883 16.784 1.00 41.97 136 LEU A CA 1
ATOM 1081 C C . LEU A 1 136 ? -23.026 5.294 17.187 1.00 41.97 136 LEU A C 1
ATOM 1083 O O . LEU A 1 136 ? -23.277 6.454 17.502 1.00 41.97 136 LEU A O 1
ATOM 1087 N N . ILE A 1 137 ? -23.954 4.340 17.116 1.00 43.22 137 ILE A N 1
ATOM 1088 C CA . ILE A 1 137 ? -25.224 4.365 17.852 1.00 43.22 137 ILE A CA 1
ATOM 1089 C C . ILE A 1 137 ? -25.170 3.193 18.831 1.00 43.22 137 ILE A C 1
ATOM 1091 O O . ILE A 1 137 ? -24.771 2.088 18.393 1.00 43.22 137 ILE A O 1
#

Foldseek 3Di:
DDPVVCVVVVVVVVVVVVVVVVVLVPPPPSVVVVVVVVVVVVCLDPDPDRPPPVPVPVVVVVVVVDPDDPPDDPPPPPDDCVVWPWDFDDDDDQWTKIATDPQSVVCVVPPVSPRDDDPVRIDTHNDPPPDPPDDPD

Radius of gyration: 28.65 Å; chains: 1; bounding box: 57×32×80 Å

pLDDT: mean 71.12, std 13.84, range [41.91, 92.69]